Protein AF-A0A9X1SE13-F1 (afdb_monomer_lite)

Sequence (86 aa):
MATPRRDIKAITAVLENLTAGQKVTAGFRTPRYGDFTITAEAVKGLERGQLTAGSWLLGTSGKPSKHLQSLAVVTDAADASTEEES

Secondary structure (DSSP, 8-state):
-------HHHHHHHHHHPPTT-EEEEEEEETTTEEEEEEEEEEE-SSTTEEEETTEEEEETTEEPTTEEEEEE--S-S-S------

Organism: NCBI:txid2886935

Radius of gyration: 14.29 Å; chains: 1; bounding box: 41×33×34 Å

pLDDT: mean 72.12, std 11.94, range [39.34, 85.44]

Foldseek 3Di:
DDDLAQPLVQLLVCLVVADFQFWKKWWFADPVPGIDIDIATWHADPDDQWTAGVPGTQDRPSGGDPGTRDMDTDDPPPPPPPPDDD

Structure (mmCIF, N/CA/C/O backbone):
data_AF-A0A9X1SE13-F1
#
_entry.id   AF-A0A9X1SE13-F1
#
loop_
_atom_site.group_PDB
_atom_site.id
_atom_site.type_symbol
_atom_site.label_atom_id
_atom_site.label_alt_id
_atom_site.label_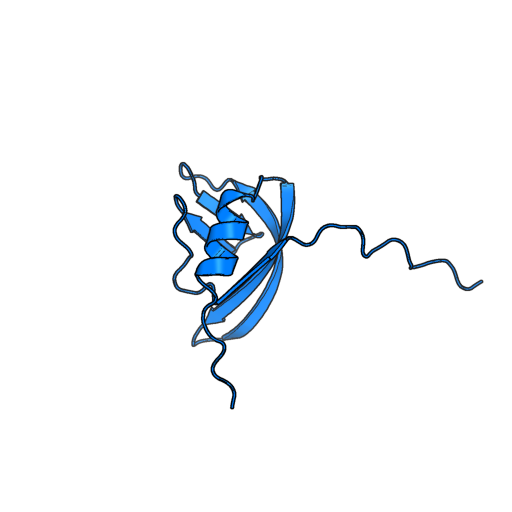comp_id
_atom_site.label_asym_id
_atom_site.label_entity_id
_atom_site.label_seq_id
_atom_site.pdbx_PDB_ins_code
_atom_site.Cartn_x
_atom_site.Cartn_y
_atom_site.Cartn_z
_atom_site.occupancy
_atom_site.B_iso_or_equiv
_atom_site.auth_seq_id
_atom_site.auth_comp_id
_atom_site.auth_asym_id
_atom_site.auth_atom_id
_atom_site.pdbx_PDB_model_num
ATOM 1 N N . MET A 1 1 ? -3.129 -10.632 -24.296 1.00 39.34 1 MET A N 1
ATOM 2 C CA . MET A 1 1 ? -2.566 -10.728 -22.931 1.00 39.34 1 MET A CA 1
ATOM 3 C C . MET A 1 1 ? -2.461 -9.310 -22.399 1.00 39.34 1 MET A C 1
ATOM 5 O O . MET A 1 1 ? -1.630 -8.555 -22.887 1.00 39.34 1 MET A O 1
ATOM 9 N N . ALA A 1 2 ? -3.413 -8.888 -21.565 1.00 39.97 2 ALA A N 1
ATOM 10 C CA . ALA A 1 2 ? -3.543 -7.489 -21.166 1.00 39.97 2 ALA A CA 1
ATOM 11 C C . ALA A 1 2 ? -2.402 -7.113 -20.216 1.00 39.97 2 ALA A C 1
ATOM 13 O O . ALA A 1 2 ? -2.276 -7.681 -19.138 1.00 39.97 2 ALA A O 1
ATOM 14 N N . THR A 1 3 ? -1.552 -6.183 -20.642 1.00 47.28 3 THR A N 1
ATOM 15 C CA . THR A 1 3 ? -0.532 -5.550 -19.808 1.00 47.28 3 THR A CA 1
ATOM 16 C C . THR A 1 3 ? -1.222 -4.930 -18.591 1.00 47.28 3 THR A C 1
ATOM 18 O O . THR A 1 3 ? -1.982 -3.978 -18.789 1.00 47.28 3 THR A O 1
ATOM 21 N N . PRO A 1 4 ? -1.002 -5.418 -17.353 1.00 54.97 4 PRO A N 1
ATOM 22 C CA . PRO A 1 4 ? -1.523 -4.730 -16.185 1.00 54.97 4 PRO A CA 1
ATOM 23 C C . PRO A 1 4 ? -0.780 -3.400 -16.117 1.00 54.97 4 PRO A C 1
ATOM 25 O O . PRO A 1 4 ? 0.446 -3.347 -15.970 1.00 54.97 4 PRO A O 1
ATOM 28 N N . ARG A 1 5 ? -1.514 -2.323 -16.392 1.00 56.50 5 ARG A N 1
ATOM 29 C CA . ARG A 1 5 ? -0.983 -0.972 -16.312 1.00 56.50 5 ARG A CA 1
ATOM 30 C C . ARG A 1 5 ? -0.698 -0.730 -14.839 1.00 56.50 5 ARG A C 1
ATOM 32 O O . ARG A 1 5 ? -1.567 -0.908 -14.004 1.00 56.50 5 ARG A O 1
ATOM 39 N N . ARG A 1 6 ? 0.539 -0.366 -14.521 1.00 67.38 6 ARG A N 1
ATOM 40 C CA . ARG A 1 6 ? 0.901 0.096 -13.184 1.00 67.38 6 ARG A CA 1
ATOM 41 C C . ARG A 1 6 ? 0.060 1.337 -12.886 1.00 67.38 6 ARG A C 1
ATOM 43 O O . ARG A 1 6 ? 0.329 2.400 -13.449 1.00 67.38 6 ARG A O 1
ATOM 50 N N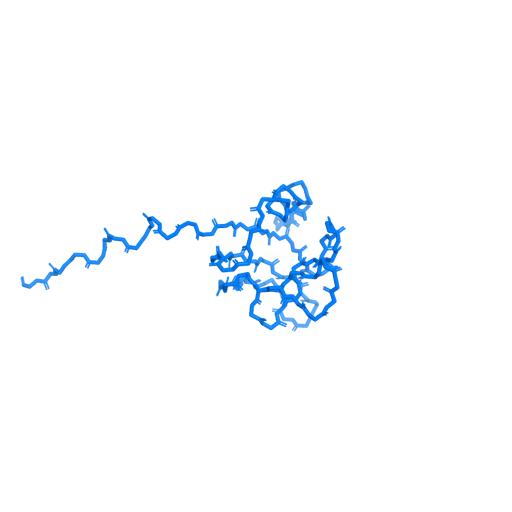 . ASP A 1 7 ? -0.940 1.211 -12.025 1.00 67.81 7 ASP A N 1
ATOM 51 C CA . ASP A 1 7 ? -1.887 2.287 -11.726 1.00 67.81 7 ASP A CA 1
ATOM 52 C C . ASP A 1 7 ? -1.291 3.261 -10.706 1.00 67.81 7 ASP A C 1
ATOM 54 O O . ASP A 1 7 ? -1.750 3.385 -9.575 1.00 67.81 7 ASP A O 1
ATOM 58 N N . ILE A 1 8 ? -0.233 3.974 -11.114 1.00 71.44 8 ILE A N 1
ATOM 59 C CA . ILE A 1 8 ? 0.516 4.894 -10.242 1.00 71.44 8 ILE A CA 1
ATOM 60 C C . ILE A 1 8 ? -0.418 5.929 -9.608 1.00 71.44 8 ILE A C 1
ATOM 62 O O . ILE A 1 8 ? -0.288 6.199 -8.424 1.00 71.44 8 ILE A O 1
ATOM 66 N N . LYS A 1 9 ? -1.393 6.461 -10.357 1.00 69.06 9 LYS A N 1
ATOM 67 C CA . LYS A 1 9 ? -2.367 7.426 -9.822 1.00 69.06 9 LYS A CA 1
ATOM 68 C C . LYS A 1 9 ? -3.211 6.846 -8.689 1.00 69.06 9 LYS A C 1
ATOM 70 O O . LYS A 1 9 ? -3.334 7.491 -7.655 1.00 69.06 9 LYS A O 1
ATOM 75 N N . ALA A 1 10 ? -3.776 5.653 -8.883 1.00 71.19 10 ALA A N 1
ATOM 76 C CA . ALA A 1 10 ? -4.588 5.003 -7.859 1.00 71.19 10 ALA A CA 1
ATOM 77 C C . ALA A 1 10 ? -3.732 4.665 -6.636 1.00 71.19 10 ALA A C 1
ATOM 79 O O . ALA A 1 10 ? -4.126 4.934 -5.507 1.00 71.19 10 ALA A O 1
ATOM 80 N N . ILE A 1 11 ? -2.515 4.170 -6.870 1.00 76.50 11 ILE A N 1
ATOM 81 C CA . ILE A 1 11 ? -1.578 3.847 -5.802 1.00 76.50 11 ILE A CA 1
ATOM 82 C C . ILE A 1 11 ? -1.211 5.086 -4.981 1.00 76.50 11 ILE A C 1
ATOM 84 O O . ILE A 1 11 ? -1.259 5.014 -3.758 1.00 76.50 11 ILE A O 1
ATOM 88 N N . THR A 1 12 ? -0.838 6.199 -5.620 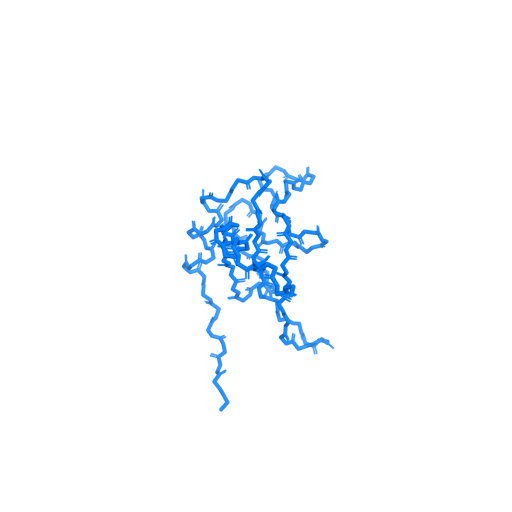1.00 75.75 12 THR A N 1
ATOM 89 C CA . THR A 1 12 ? -0.462 7.431 -4.914 1.00 75.75 12 THR A CA 1
ATOM 90 C C . THR A 1 12 ? -1.645 7.986 -4.128 1.00 75.75 12 THR A C 1
ATOM 92 O O . THR A 1 12 ? -1.489 8.260 -2.945 1.00 75.75 12 THR A O 1
ATOM 95 N N . ALA A 1 13 ? -2.837 8.042 -4.731 1.00 77.31 13 ALA A N 1
ATOM 96 C CA . ALA A 1 13 ? -4.043 8.517 -4.054 1.00 77.31 13 ALA A CA 1
ATOM 97 C C . ALA A 1 13 ? -4.397 7.666 -2.823 1.00 77.31 13 ALA A C 1
ATOM 99 O O . ALA A 1 13 ? -4.777 8.205 -1.781 1.00 77.31 13 ALA A O 1
ATOM 100 N N . VAL A 1 14 ? -4.239 6.341 -2.927 1.00 76.50 14 VAL A N 1
ATOM 101 C CA . VAL A 1 14 ? -4.416 5.444 -1.785 1.00 76.50 14 VAL A CA 1
ATOM 102 C C . VAL A 1 14 ? -3.329 5.697 -0.749 1.00 76.50 14 VAL A C 1
ATOM 104 O O . VAL A 1 14 ? -3.680 5.912 0.396 1.00 76.50 14 VAL A O 1
ATOM 107 N N . LEU A 1 15 ? -2.048 5.756 -1.123 1.00 76.38 15 LEU A N 1
ATOM 108 C CA . LEU A 1 15 ? -0.929 6.038 -0.208 1.00 76.38 15 LEU A CA 1
ATOM 109 C C . LEU A 1 15 ? -1.091 7.352 0.569 1.00 76.38 15 LEU A C 1
ATOM 111 O O . LEU A 1 15 ? -0.711 7.405 1.734 1.00 76.38 15 LEU A O 1
ATOM 115 N N . GLU A 1 16 ? -1.647 8.390 -0.058 1.00 76.50 16 GLU A N 1
ATOM 116 C CA . GLU A 1 16 ? -1.913 9.686 0.580 1.00 76.50 16 GLU A CA 1
ATOM 117 C C . GLU A 1 16 ? -3.051 9.619 1.607 1.00 76.50 16 GLU A C 1
ATOM 119 O O . GLU A 1 16 ? -2.990 10.289 2.634 1.00 76.50 16 GLU A O 1
ATOM 124 N N . ASN A 1 17 ? -4.066 8.787 1.358 1.00 73.94 17 ASN A N 1
ATOM 125 C CA . ASN A 1 17 ? -5.189 8.574 2.278 1.00 73.94 17 ASN A CA 1
ATOM 126 C C . ASN A 1 17 ? -4.965 7.386 3.229 1.00 73.94 17 ASN A C 1
ATOM 128 O O . ASN A 1 17 ? -5.782 7.132 4.118 1.00 73.94 17 ASN A O 1
ATOM 132 N N . LEU A 1 18 ? -3.876 6.634 3.051 1.00 74.75 18 LEU A N 1
ATOM 133 C CA . LEU A 1 18 ? -3.647 5.399 3.777 1.00 74.75 18 LEU A CA 1
ATOM 134 C C . LEU A 1 18 ? -3.127 5.688 5.177 1.00 74.75 18 LEU A C 1
ATOM 136 O O . LEU A 1 18 ? -2.023 6.196 5.376 1.00 74.75 18 LEU A O 1
ATOM 140 N N . THR A 1 19 ? -3.913 5.273 6.161 1.00 73.31 19 THR A N 1
ATOM 141 C CA . THR A 1 19 ? -3.521 5.319 7.566 1.00 73.31 19 THR A CA 1
ATOM 142 C C . THR A 1 19 ? -3.066 3.932 8.012 1.00 73.31 19 THR A C 1
ATOM 144 O O . THR A 1 19 ? -3.600 2.919 7.559 1.00 73.31 19 THR A O 1
ATOM 147 N N . ALA A 1 20 ? -2.070 3.874 8.898 1.00 77.12 20 ALA A N 1
ATOM 148 C CA . ALA A 1 20 ? -1.681 2.609 9.515 1.00 77.12 20 ALA A CA 1
ATOM 149 C C . ALA A 1 20 ? -2.862 2.016 10.303 1.00 77.12 20 ALA A C 1
ATOM 151 O O . ALA A 1 20 ? -3.549 2.758 11.003 1.00 77.12 20 ALA A O 1
ATOM 152 N N . GLY A 1 21 ? -3.089 0.710 10.175 1.00 80.19 21 GLY A N 1
ATOM 153 C CA . GLY A 1 21 ? -4.242 -0.007 10.727 1.00 80.19 21 GLY A CA 1
ATOM 154 C C . GLY A 1 21 ? -5.377 -0.257 9.726 1.00 80.19 21 GLY A C 1
ATOM 155 O O . GLY A 1 21 ? -6.372 -0.875 10.076 1.00 80.19 21 GLY A O 1
ATOM 156 N N . GLN A 1 22 ? -5.271 0.221 8.481 1.00 81.81 22 GLN A N 1
ATOM 157 C CA . GLN A 1 22 ? -6.274 -0.041 7.439 1.00 81.81 22 GLN A CA 1
ATOM 158 C C . GLN A 1 22 ? -5.932 -1.308 6.656 1.00 81.81 22 GLN A C 1
ATOM 160 O O . GLN A 1 22 ? -4.789 -1.479 6.229 1.00 81.81 22 GLN A O 1
ATOM 165 N N . LYS A 1 23 ? -6.914 -2.177 6.396 1.00 84.62 23 LYS A N 1
ATOM 166 C CA . LYS A 1 23 ? -6.720 -3.305 5.475 1.00 84.62 23 LYS A CA 1
ATOM 167 C C . LYS A 1 23 ? -6.545 -2.794 4.050 1.00 84.62 23 LYS A C 1
ATOM 169 O O . LYS A 1 23 ? -7.322 -1.983 3.550 1.00 84.62 23 LYS A O 1
ATOM 174 N N . VAL A 1 24 ? -5.524 -3.299 3.374 1.00 84.69 24 VAL A N 1
ATOM 175 C CA . VAL A 1 24 ? -5.246 -2.997 1.974 1.00 84.69 24 VAL A CA 1
ATOM 176 C C . VAL A 1 24 ? -5.003 -4.261 1.182 1.00 84.69 24 VAL A C 1
ATOM 178 O O . VAL A 1 24 ? -4.431 -5.235 1.667 1.00 84.69 24 VAL A O 1
ATOM 181 N N . THR A 1 25 ? -5.385 -4.203 -0.082 1.00 84.88 25 THR A N 1
ATOM 182 C CA . THR A 1 25 ? -5.062 -5.194 -1.090 1.00 84.88 25 THR A CA 1
ATOM 183 C C . THR A 1 25 ? -4.015 -4.606 -2.025 1.00 84.88 25 THR A C 1
ATOM 185 O O . THR A 1 25 ? -4.248 -3.608 -2.709 1.00 84.88 25 THR A O 1
ATOM 188 N N . ALA A 1 26 ? -2.833 -5.213 -2.035 1.00 84.00 26 ALA A N 1
ATOM 189 C CA . ALA A 1 26 ? -1.684 -4.785 -2.812 1.00 84.00 26 ALA A CA 1
ATOM 190 C C . ALA A 1 26 ? -1.327 -5.844 -3.858 1.00 84.00 26 ALA A C 1
ATOM 192 O O . ALA A 1 26 ? -1.007 -6.987 -3.532 1.00 84.00 26 ALA A O 1
ATOM 193 N N . GLY A 1 27 ? -1.380 -5.450 -5.128 1.00 84.19 27 GLY A N 1
ATOM 194 C CA . GLY A 1 27 ? -0.949 -6.261 -6.259 1.00 84.19 27 GLY A CA 1
ATOM 195 C C . GLY A 1 27 ? 0.545 -6.081 -6.491 1.00 84.19 27 GLY A C 1
ATOM 196 O O . GLY A 1 27 ? 1.002 -4.979 -6.809 1.00 84.19 27 GLY A O 1
ATOM 197 N N . PHE A 1 28 ? 1.308 -7.158 -6.361 1.00 82.00 28 PHE A N 1
ATOM 198 C CA . PHE A 1 28 ? 2.734 -7.207 -6.637 1.00 82.00 28 PHE A CA 1
ATOM 199 C C . PHE A 1 28 ? 3.013 -7.989 -7.911 1.00 82.00 28 PHE A C 1
ATOM 201 O O . PHE A 1 28 ? 2.343 -8.962 -8.239 1.00 82.00 28 PHE A O 1
ATOM 208 N N . ARG A 1 29 ? 4.058 -7.579 -8.630 1.00 76.25 29 ARG A N 1
ATOM 209 C CA . ARG A 1 29 ? 4.591 -8.357 -9.747 1.00 76.25 29 ARG A CA 1
ATOM 210 C C . ARG A 1 29 ? 6.087 -8.500 -9.610 1.00 76.25 29 ARG A C 1
ATOM 212 O O . ARG A 1 29 ? 6.831 -7.515 -9.571 1.00 76.25 29 ARG A O 1
ATOM 219 N N . THR A 1 30 ? 6.533 -9.745 -9.577 1.00 74.75 30 THR A N 1
ATOM 220 C CA . THR A 1 30 ? 7.955 -10.070 -9.564 1.00 74.75 30 THR A CA 1
ATOM 221 C C . THR A 1 30 ? 8.276 -11.024 -10.706 1.00 74.75 30 THR A C 1
ATOM 223 O O . THR A 1 30 ? 7.474 -11.899 -11.020 1.00 74.75 30 THR A O 1
ATOM 226 N N . PRO A 1 31 ? 9.458 -10.904 -11.329 1.00 69.19 31 PRO A N 1
ATOM 227 C CA . PRO A 1 31 ? 9.864 -11.824 -12.390 1.00 69.19 31 PRO A CA 1
ATOM 228 C C . PRO A 1 31 ? 10.010 -13.273 -11.895 1.00 69.19 31 PRO A C 1
ATOM 230 O O . PRO A 1 31 ? 10.017 -14.188 -12.706 1.00 69.19 31 PRO A O 1
ATOM 233 N N . ARG A 1 32 ? 10.123 -13.482 -10.575 1.00 74.75 32 ARG A N 1
ATOM 234 C CA . ARG A 1 32 ? 10.304 -14.797 -9.950 1.00 74.75 32 ARG A CA 1
ATOM 235 C C . ARG A 1 32 ? 8.988 -15.497 -9.587 1.00 74.75 32 ARG A C 1
ATOM 237 O O . ARG A 1 32 ? 8.957 -16.718 -9.636 1.00 74.75 32 ARG A O 1
ATOM 244 N N . TYR A 1 33 ? 7.939 -14.748 -9.237 1.00 70.75 33 TYR A N 1
ATOM 245 C CA . TYR A 1 33 ? 6.656 -15.308 -8.781 1.00 70.75 33 TYR A CA 1
ATOM 246 C C . TYR A 1 33 ? 5.459 -14.958 -9.677 1.00 70.75 33 TYR A C 1
ATOM 248 O O . TYR A 1 33 ? 4.371 -15.468 -9.449 1.00 70.75 33 TYR A O 1
ATOM 256 N N . GLY A 1 34 ? 5.637 -14.109 -10.692 1.00 77.19 34 GLY A N 1
ATOM 257 C CA . GLY A 1 34 ? 4.529 -13.604 -11.501 1.00 77.19 34 GLY A CA 1
ATOM 258 C C . GLY A 1 34 ? 3.793 -12.454 -10.814 1.00 77.19 34 GLY A C 1
ATOM 259 O O . GLY A 1 34 ? 4.370 -11.730 -9.992 1.00 77.19 34 GLY A O 1
ATOM 260 N N . ASP A 1 35 ? 2.547 -12.232 -11.216 1.00 82.00 35 ASP A N 1
ATOM 261 C CA . ASP A 1 35 ? 1.606 -11.344 -10.542 1.00 82.00 35 ASP A CA 1
ATOM 262 C C . ASP A 1 35 ? 0.903 -12.074 -9.393 1.00 82.00 35 ASP A C 1
ATOM 264 O O . ASP A 1 35 ? 0.425 -13.193 -9.541 1.00 82.00 35 ASP A O 1
ATOM 268 N N . PHE A 1 36 ? 0.878 -11.443 -8.224 1.00 81.88 36 PHE A N 1
ATOM 269 C CA . PHE A 1 36 ? 0.147 -11.937 -7.068 1.00 81.88 36 PHE A CA 1
ATOM 270 C C . PHE A 1 36 ? -0.387 -10.766 -6.258 1.00 81.88 36 PHE A C 1
ATOM 272 O O . PHE A 1 36 ? 0.204 -9.686 -6.215 1.00 81.88 36 PHE A O 1
ATOM 279 N N . THR A 1 37 ? -1.499 -10.997 -5.580 1.00 81.88 37 THR A N 1
ATOM 280 C CA . THR A 1 37 ? -2.155 -9.987 -4.762 1.00 81.88 37 THR A CA 1
ATOM 281 C C . THR A 1 37 ? -2.119 -10.432 -3.313 1.00 81.88 37 THR A C 1
ATOM 283 O O . THR A 1 37 ? -2.430 -11.581 -3.010 1.00 81.88 37 THR A O 1
ATOM 286 N N . ILE A 1 38 ? -1.728 -9.530 -2.418 1.00 82.69 38 ILE A N 1
ATOM 287 C CA . ILE A 1 38 ? -1.774 -9.764 -0.977 1.00 82.69 38 ILE A CA 1
ATOM 288 C C . ILE A 1 38 ? -2.823 -8.853 -0.361 1.00 82.69 38 ILE A C 1
ATOM 290 O O . ILE A 1 38 ? -2.915 -7.682 -0.724 1.00 82.69 38 ILE A O 1
ATOM 294 N N . THR A 1 39 ? -3.577 -9.377 0.595 1.00 85.06 39 THR A N 1
ATOM 295 C CA . THR A 1 39 ? -4.446 -8.572 1.450 1.00 85.06 39 THR A CA 1
ATOM 296 C C . THR A 1 39 ? -3.850 -8.586 2.844 1.00 85.06 39 THR A C 1
ATOM 298 O O . THR A 1 39 ? -3.671 -9.650 3.433 1.00 85.06 39 THR A O 1
ATOM 301 N N . ALA A 1 40 ? -3.474 -7.416 3.343 1.00 84.00 40 ALA A N 1
ATOM 302 C CA . ALA A 1 40 ? -2.867 -7.269 4.656 1.00 84.00 40 ALA A CA 1
ATOM 303 C C . ALA A 1 40 ? -3.149 -5.880 5.221 1.00 84.00 40 ALA A C 1
ATOM 305 O O . ALA A 1 40 ? -3.522 -4.955 4.502 1.00 84.00 40 ALA A O 1
ATOM 306 N N . GLU A 1 41 ? -2.956 -5.727 6.522 1.00 85.44 41 GLU A N 1
ATOM 307 C CA . GLU A 1 41 ? -3.068 -4.426 7.160 1.00 85.44 41 GLU A CA 1
ATOM 308 C C . GLU A 1 41 ? -1.873 -3.536 6.795 1.00 85.44 41 GLU A C 1
ATOM 310 O O . GLU A 1 41 ? -0.725 -3.990 6.721 1.00 85.44 41 GLU A O 1
ATOM 315 N N . ALA A 1 42 ? -2.155 -2.263 6.538 1.00 84.94 42 ALA A N 1
ATOM 316 C CA . ALA A 1 42 ? -1.161 -1.236 6.320 1.00 84.94 42 ALA A CA 1
ATOM 317 C C . ALA A 1 42 ? -0.485 -0.905 7.651 1.00 84.94 42 ALA A C 1
ATOM 319 O O . ALA A 1 42 ? -1.112 -0.403 8.578 1.00 84.94 42 ALA A O 1
ATOM 320 N N . VAL A 1 43 ? 0.813 -1.146 7.740 1.00 82.38 43 VAL A N 1
ATOM 321 C CA . VAL A 1 43 ? 1.636 -0.881 8.917 1.00 82.38 43 VAL A CA 1
ATOM 322 C C . VAL A 1 43 ? 2.660 0.193 8.561 1.00 82.38 43 VAL A C 1
ATOM 324 O O . VAL A 1 43 ? 3.190 0.231 7.447 1.00 82.38 43 VAL A O 1
ATOM 327 N N . LYS A 1 44 ? 2.937 1.101 9.501 1.00 81.44 44 LYS A N 1
ATOM 328 C CA . LYS A 1 44 ? 4.062 2.035 9.372 1.00 81.44 44 LYS A CA 1
ATOM 329 C C . LYS A 1 44 ? 5.363 1.255 9.537 1.00 81.44 44 LYS A C 1
ATOM 331 O O . LYS A 1 44 ? 5.562 0.599 10.555 1.00 81.44 44 LYS A O 1
ATOM 336 N N . GLY A 1 45 ? 6.226 1.332 8.531 1.00 74.88 45 GLY A N 1
ATOM 337 C CA . GLY A 1 45 ? 7.550 0.726 8.571 1.00 74.88 45 GLY A CA 1
ATOM 338 C C . GLY A 1 45 ? 8.496 1.445 9.537 1.00 74.88 45 GLY A C 1
ATOM 339 O O . GLY A 1 45 ? 8.150 2.454 10.152 1.00 74.88 45 GLY A O 1
ATOM 340 N N . LEU A 1 46 ? 9.717 0.919 9.647 1.00 70.25 46 LEU A N 1
ATOM 341 C CA . LEU A 1 46 ? 10.768 1.456 10.521 1.00 70.25 46 LEU A CA 1
ATOM 342 C C . LEU A 1 46 ? 11.293 2.821 10.046 1.00 70.25 46 LEU A C 1
ATOM 344 O O . LEU A 1 46 ? 11.742 3.628 10.859 1.00 70.25 46 LEU A O 1
ATOM 348 N N . GLU A 1 47 ? 11.234 3.095 8.740 1.00 74.62 47 GLU A N 1
ATOM 349 C CA . GLU A 1 47 ? 11.675 4.370 8.172 1.00 74.62 47 GLU A CA 1
ATOM 350 C C . GLU A 1 47 ? 10.558 5.426 8.136 1.00 74.62 47 GLU A C 1
ATOM 352 O O . GLU A 1 47 ? 9.374 5.132 7.944 1.00 74.62 47 GLU A O 1
ATOM 357 N N . ARG A 1 48 ? 10.939 6.704 8.277 1.00 72.38 48 ARG A N 1
ATOM 358 C CA . ARG A 1 48 ? 10.001 7.837 8.277 1.00 72.38 48 ARG A CA 1
ATOM 359 C C . ARG A 1 48 ? 9.240 7.906 6.945 1.00 72.38 48 ARG A C 1
ATOM 361 O O . ARG A 1 48 ? 9.822 8.198 5.906 1.00 72.38 48 ARG A O 1
ATOM 368 N N . GLY A 1 49 ? 7.928 7.673 6.993 1.00 70.88 49 GLY A N 1
ATOM 369 C CA . GLY A 1 49 ? 7.059 7.691 5.809 1.00 70.88 49 GLY A CA 1
ATOM 370 C C . GLY A 1 49 ? 7.028 6.375 5.026 1.00 70.88 49 GLY A C 1
ATOM 371 O O . GLY A 1 49 ? 6.527 6.356 3.903 1.00 70.88 49 GLY A O 1
ATOM 372 N N . GLN A 1 50 ? 7.558 5.289 5.590 1.00 81.00 50 GLN A N 1
ATOM 373 C CA . GLN A 1 50 ? 7.457 3.952 5.021 1.00 81.00 50 GLN A CA 1
ATOM 374 C C . GLN A 1 50 ? 6.106 3.322 5.368 1.00 81.00 50 GLN A C 1
ATOM 376 O O . GLN A 1 50 ? 5.697 3.312 6.529 1.00 81.00 50 GLN A O 1
ATOM 381 N N . LEU A 1 51 ? 5.427 2.772 4.364 1.00 81.25 51 LEU A N 1
ATOM 382 C CA . LEU A 1 51 ? 4.199 2.001 4.533 1.00 81.25 51 LEU A CA 1
ATOM 383 C C . LEU A 1 51 ? 4.399 0.598 3.964 1.00 81.25 51 LEU A C 1
ATOM 385 O O . LEU A 1 51 ? 4.867 0.417 2.834 1.00 81.25 51 LEU A O 1
ATOM 389 N N . THR A 1 52 ? 4.042 -0.399 4.763 1.00 83.19 52 THR A N 1
ATOM 390 C CA . THR A 1 52 ? 4.179 -1.821 4.449 1.00 83.19 52 THR A CA 1
ATOM 391 C C . THR A 1 52 ? 2.835 -2.517 4.612 1.00 83.19 52 THR A C 1
ATOM 393 O O . THR A 1 52 ? 2.103 -2.221 5.546 1.00 83.19 52 THR A O 1
ATOM 396 N N . ALA A 1 53 ? 2.509 -3.454 3.728 1.00 82.81 53 ALA A N 1
ATOM 397 C CA . ALA A 1 53 ? 1.378 -4.364 3.881 1.00 82.81 53 ALA A CA 1
ATOM 398 C C . ALA A 1 53 ? 1.933 -5.735 4.267 1.00 82.81 53 ALA A C 1
ATOM 400 O O . ALA A 1 53 ? 2.556 -6.415 3.444 1.00 82.81 53 ALA A O 1
ATOM 401 N N . GLY A 1 54 ? 1.770 -6.118 5.533 1.00 79.62 54 GLY A N 1
ATOM 402 C CA . GLY A 1 54 ? 2.429 -7.306 6.079 1.00 79.62 54 GLY A CA 1
ATOM 403 C C . GLY A 1 54 ? 3.954 -7.228 5.919 1.00 79.62 54 GLY A C 1
ATOM 404 O O . GLY A 1 54 ? 4.593 -6.337 6.470 1.00 79.62 54 GLY A O 1
ATOM 405 N N . SER A 1 55 ? 4.539 -8.143 5.139 1.00 74.69 55 SER A N 1
ATOM 406 C CA . SER A 1 55 ? 5.991 -8.201 4.880 1.00 74.69 55 SER A CA 1
ATOM 407 C C . SER A 1 55 ? 6.431 -7.456 3.605 1.00 74.69 55 SER A C 1
ATOM 409 O O . SER A 1 55 ? 7.615 -7.432 3.273 1.00 74.69 55 SER A O 1
ATOM 411 N N . TRP A 1 56 ? 5.499 -6.839 2.870 1.00 80.88 56 TRP A N 1
ATOM 412 C CA . TRP A 1 56 ? 5.790 -6.205 1.583 1.00 80.88 56 TRP A CA 1
ATOM 413 C C . TRP A 1 56 ? 5.736 -4.680 1.651 1.00 80.88 56 TRP A C 1
ATOM 415 O O . TRP A 1 56 ? 4.804 -4.085 2.190 1.00 80.88 56 TRP A O 1
ATOM 425 N N . LEU A 1 57 ? 6.726 -4.029 1.040 1.00 80.81 57 LEU A N 1
ATOM 426 C CA . LEU A 1 57 ? 6.807 -2.573 0.960 1.00 80.81 57 LEU A CA 1
ATOM 427 C C . LEU A 1 57 ? 5.792 -2.024 -0.054 1.00 80.81 57 LEU A C 1
ATOM 429 O O . LEU A 1 57 ? 5.906 -2.295 -1.252 1.00 80.81 57 LEU A O 1
ATOM 433 N N . LEU A 1 58 ? 4.854 -1.190 0.399 1.00 78.88 58 LEU A N 1
ATOM 434 C CA . LEU A 1 58 ? 3.897 -0.483 -0.464 1.00 78.88 58 LEU A CA 1
ATOM 435 C C . LEU A 1 58 ? 4.534 0.765 -1.075 1.00 78.88 58 LEU A C 1
ATOM 437 O O . LEU A 1 58 ? 4.442 1.017 -2.277 1.00 78.88 58 LEU A O 1
ATOM 441 N N . GLY A 1 59 ? 5.221 1.533 -0.237 1.00 77.12 59 GLY A N 1
ATOM 442 C CA . GLY A 1 59 ? 5.870 2.757 -0.660 1.00 77.12 59 GLY A CA 1
ATOM 443 C C . GLY A 1 59 ? 6.597 3.464 0.470 1.00 77.12 59 GLY A C 1
ATOM 444 O O . GLY A 1 59 ? 6.464 3.126 1.646 1.00 77.12 59 GLY A O 1
ATOM 445 N N . THR A 1 60 ? 7.389 4.456 0.087 1.00 77.25 60 THR A N 1
ATOM 446 C CA . THR A 1 60 ? 8.140 5.315 1.004 1.00 77.25 60 THR A CA 1
ATOM 447 C C . THR A 1 60 ? 7.953 6.765 0.592 1.00 77.25 60 THR A C 1
ATOM 449 O O . THR A 1 60 ? 8.148 7.116 -0.572 1.00 77.25 60 THR A O 1
ATOM 452 N N . SER A 1 61 ? 7.535 7.608 1.537 1.00 67.38 61 SER A N 1
ATOM 453 C CA . SER A 1 61 ? 7.407 9.057 1.354 1.00 67.38 61 SER A CA 1
ATOM 454 C C . SER A 1 61 ? 6.583 9.434 0.105 1.00 67.38 61 SER A C 1
ATOM 456 O O . SER A 1 61 ? 7.015 10.212 -0.744 1.00 67.38 61 SER A O 1
ATOM 458 N N . GLY A 1 62 ? 5.423 8.783 -0.066 1.00 65.12 62 GLY A N 1
ATOM 459 C CA . GLY A 1 62 ? 4.509 9.002 -1.199 1.00 65.12 62 GLY A CA 1
ATOM 460 C C . GLY A 1 62 ? 4.940 8.372 -2.532 1.00 65.12 62 GLY A C 1
ATOM 461 O O . GLY A 1 62 ? 4.249 8.530 -3.537 1.00 65.12 62 GLY A O 1
ATOM 462 N N . LYS A 1 63 ? 6.062 7.638 -2.574 1.00 72.94 63 LYS A N 1
ATOM 463 C CA . LYS A 1 63 ? 6.531 6.943 -3.783 1.00 72.94 63 LYS A CA 1
ATOM 464 C C . LYS A 1 63 ? 6.179 5.455 -3.746 1.00 72.94 63 LYS A C 1
ATOM 466 O O . LYS A 1 63 ? 6.587 4.768 -2.807 1.00 72.94 63 LYS A O 1
ATOM 471 N N . PRO A 1 64 ? 5.498 4.930 -4.779 1.00 75.12 64 PRO A N 1
ATOM 472 C CA . PRO A 1 64 ? 5.160 3.517 -4.851 1.00 75.12 64 PRO A CA 1
ATOM 473 C C . PRO A 1 64 ? 6.381 2.643 -5.132 1.00 75.12 64 PRO A C 1
ATOM 475 O O . PRO A 1 64 ? 7.230 2.979 -5.965 1.00 75.12 64 PRO A O 1
ATOM 478 N N . SER A 1 65 ? 6.429 1.483 -4.482 1.00 73.31 65 SER A N 1
ATOM 479 C CA . SER A 1 65 ? 7.500 0.500 -4.649 1.00 73.31 65 SER A CA 1
ATOM 480 C C . SER A 1 65 ? 7.647 0.015 -6.093 1.00 73.31 65 SER A C 1
ATOM 482 O O . SER A 1 65 ? 6.685 -0.059 -6.859 1.00 73.31 65 SER A O 1
ATOM 484 N N . LYS A 1 66 ? 8.868 -0.398 -6.463 1.00 70.56 66 LYS A N 1
ATOM 485 C CA . LYS A 1 66 ? 9.216 -0.879 -7.816 1.00 70.56 66 LYS A CA 1
ATOM 486 C C . LYS A 1 66 ? 8.406 -2.107 -8.263 1.00 70.56 66 LYS A C 1
ATOM 488 O O . LYS A 1 66 ? 8.206 -2.299 -9.458 1.00 70.56 66 LYS A O 1
ATOM 493 N N . HIS A 1 67 ? 7.945 -2.915 -7.310 1.00 72.06 67 HIS A N 1
ATOM 494 C CA . HIS A 1 67 ? 7.189 -4.147 -7.555 1.00 72.06 67 HIS A CA 1
ATOM 495 C C . HIS A 1 67 ? 5.676 -3.991 -7.386 1.00 72.06 67 HIS A C 1
ATOM 497 O O . HIS A 1 67 ? 4.945 -4.934 -7.680 1.00 72.06 67 HIS A O 1
ATOM 503 N N . LEU A 1 68 ? 5.214 -2.824 -6.932 1.00 75.69 68 LEU A N 1
ATOM 504 C CA . LEU A 1 68 ? 3.804 -2.558 -6.689 1.00 75.69 68 LEU A CA 1
ATOM 505 C C . LEU A 1 68 ? 3.118 -2.169 -8.006 1.00 75.69 68 LEU A C 1
ATOM 507 O O . LEU A 1 68 ? 3.502 -1.191 -8.657 1.00 75.69 68 LEU A O 1
ATOM 511 N N . GLN A 1 69 ? 2.125 -2.960 -8.400 1.00 78.75 69 GLN A N 1
ATOM 512 C CA . GLN A 1 69 ? 1.324 -2.762 -9.610 1.00 78.75 69 GLN A CA 1
ATOM 513 C C . GLN A 1 69 ? 0.001 -2.063 -9.316 1.00 78.75 69 GLN A C 1
ATOM 515 O O . GLN A 1 69 ? -0.411 -1.203 -10.094 1.00 78.75 69 GLN A O 1
ATOM 520 N N . SER A 1 70 ? -0.625 -2.402 -8.186 1.00 78.38 70 SER A N 1
ATOM 521 C CA . SER A 1 70 ? -1.927 -1.874 -7.779 1.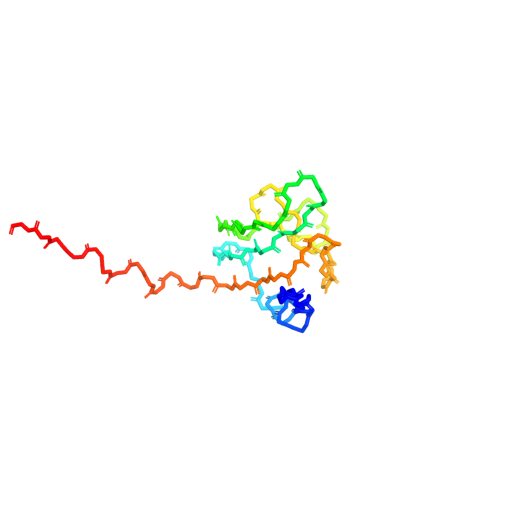00 78.38 70 SER A CA 1
ATOM 522 C C . SER A 1 70 ? -2.024 -1.828 -6.257 1.00 78.38 70 SER A C 1
ATOM 524 O O . SER A 1 70 ? -1.423 -2.652 -5.566 1.00 78.38 70 SER A O 1
ATOM 526 N N . LEU A 1 71 ? -2.783 -0.870 -5.736 1.00 80.75 71 LEU A N 1
ATOM 527 C CA . LEU A 1 71 ? -3.075 -0.740 -4.313 1.00 80.75 71 LEU A CA 1
ATOM 528 C C . LEU A 1 71 ? -4.523 -0.282 -4.157 1.00 80.75 71 LEU A C 1
ATOM 530 O O . LEU A 1 71 ? -4.919 0.698 -4.783 1.00 80.75 71 LEU A O 1
ATOM 534 N N . ALA A 1 72 ? -5.286 -0.989 -3.331 1.00 81.12 72 ALA A N 1
ATOM 535 C CA . ALA A 1 72 ? -6.668 -0.672 -2.999 1.00 81.12 72 ALA A CA 1
ATOM 536 C C . ALA A 1 72 ? -6.881 -0.811 -1.489 1.00 81.12 72 ALA A C 1
ATOM 538 O O . ALA A 1 72 ? -6.330 -1.718 -0.868 1.00 81.12 72 ALA A O 1
ATOM 539 N N . VAL A 1 73 ? -7.671 0.079 -0.889 1.00 82.44 7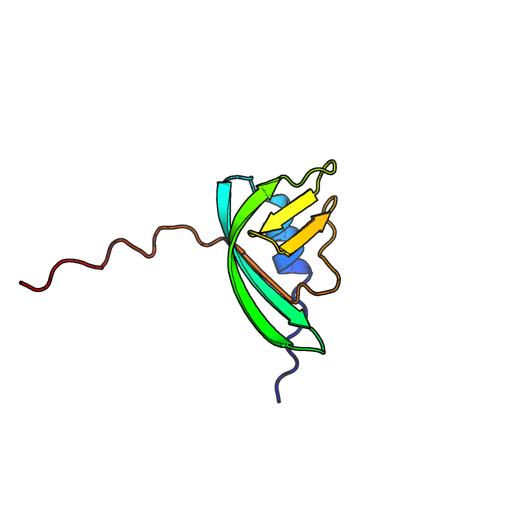3 VAL A N 1
ATOM 540 C CA . VAL A 1 73 ? -8.083 -0.057 0.516 1.00 82.44 73 VAL A CA 1
ATOM 541 C C . VAL A 1 73 ? -9.277 -0.994 0.570 1.00 82.44 73 VAL A C 1
ATOM 543 O O . VAL A 1 73 ? -10.275 -0.760 -0.111 1.00 82.44 73 VAL A O 1
ATOM 546 N N . VAL A 1 74 ? -9.178 -2.042 1.381 1.00 80.12 74 VAL A N 1
ATOM 547 C CA . VAL A 1 74 ? -10.323 -2.883 1.716 1.00 80.12 74 VAL A CA 1
ATOM 548 C C . VAL A 1 74 ? -10.953 -2.257 2.943 1.00 80.12 74 VAL A C 1
ATOM 550 O O . VAL A 1 74 ? -10.507 -2.463 4.067 1.00 80.12 74 VAL A O 1
ATOM 553 N N . THR A 1 75 ? -11.977 -1.441 2.718 1.00 62.84 75 THR A N 1
ATOM 554 C CA . THR A 1 75 ? -12.917 -1.145 3.793 1.00 62.84 75 THR A CA 1
ATOM 555 C C . THR A 1 75 ? -13.639 -2.451 4.100 1.00 62.84 75 THR A C 1
ATOM 557 O O . THR A 1 75 ? -14.233 -3.065 3.213 1.00 62.84 75 THR A O 1
ATOM 560 N N . ASP A 1 76 ? -13.527 -2.889 5.348 1.00 54.12 76 ASP A N 1
ATOM 561 C CA . ASP A 1 76 ? -14.229 -4.031 5.933 1.00 54.12 76 ASP A CA 1
ATOM 562 C C . ASP A 1 76 ? -15.731 -3.680 6.053 1.00 54.12 76 ASP A C 1
ATOM 564 O O . ASP A 1 76 ? -16.289 -3.528 7.127 1.00 54.12 76 ASP A O 1
ATOM 568 N N . ALA A 1 77 ? -16.372 -3.400 4.917 1.00 49.44 77 ALA A N 1
ATOM 569 C CA . ALA A 1 77 ? -17.823 -3.295 4.769 1.00 49.44 77 ALA A CA 1
ATOM 570 C C . ALA A 1 77 ? -18.363 -4.412 3.860 1.00 49.44 77 ALA A C 1
ATOM 572 O O . ALA A 1 77 ? -19.540 -4.417 3.518 1.00 49.44 77 ALA A O 1
ATOM 573 N N . ALA A 1 78 ? -17.498 -5.348 3.455 1.00 49.28 78 ALA A N 1
ATOM 574 C CA . ALA A 1 78 ? -17.832 -6.485 2.601 1.00 49.28 78 ALA A CA 1
ATOM 575 C C . ALA A 1 78 ? -17.715 -7.837 3.330 1.00 49.28 78 ALA A C 1
ATOM 577 O O . ALA A 1 78 ? -17.708 -8.869 2.669 1.00 49.28 78 ALA A O 1
ATOM 578 N N . ASP A 1 79 ? -17.638 -7.836 4.666 1.00 46.44 79 ASP A N 1
ATOM 579 C CA . ASP A 1 79 ? -17.715 -9.047 5.498 1.00 46.44 79 ASP A CA 1
ATOM 580 C C . ASP A 1 79 ? -18.736 -8.849 6.634 1.00 46.44 79 ASP A C 1
ATOM 582 O O . ASP A 1 79 ? -18.460 -8.937 7.823 1.00 46.44 79 ASP A O 1
ATOM 586 N N . ALA A 1 80 ? -19.957 -8.494 6.239 1.00 48.72 80 ALA A N 1
ATOM 587 C CA . ALA A 1 80 ? -21.154 -8.667 7.058 1.00 48.72 80 ALA A CA 1
ATOM 588 C C . ALA A 1 80 ? -22.215 -9.372 6.204 1.00 48.72 80 ALA A C 1
ATOM 590 O O . ALA A 1 80 ? -23.311 -8.866 5.989 1.00 48.72 80 ALA A O 1
ATOM 591 N N . SER A 1 81 ? -21.837 -10.498 5.596 1.00 43.41 81 SER A N 1
ATOM 592 C CA . SER A 1 81 ? -22.758 -11.438 4.942 1.00 43.41 81 SER A CA 1
ATOM 593 C C . SER A 1 81 ? -22.126 -12.832 4.874 1.00 43.41 81 SER A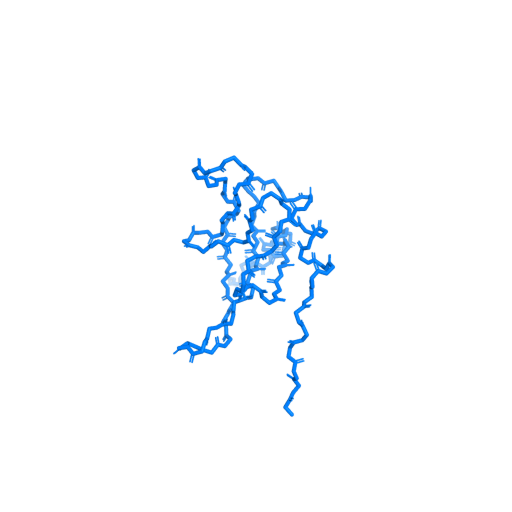 C 1
ATOM 595 O O . SER A 1 81 ? -22.096 -13.462 3.824 1.00 43.41 81 SER A O 1
ATOM 597 N N . THR A 1 82 ? -21.597 -13.317 5.996 1.00 49.41 82 THR A N 1
ATOM 598 C CA . THR A 1 82 ? -21.741 -14.746 6.302 1.00 49.41 82 THR A CA 1
ATOM 599 C C . THR A 1 82 ? -22.843 -14.810 7.348 1.00 49.41 82 THR A C 1
ATOM 601 O O . THR A 1 82 ? -22.577 -14.974 8.534 1.00 49.41 82 THR A O 1
ATOM 604 N N . GLU A 1 83 ? -24.071 -14.513 6.920 1.00 48.69 83 GLU A N 1
ATOM 605 C CA . GLU A 1 83 ? -25.237 -14.800 7.744 1.00 48.69 83 GLU A CA 1
ATOM 606 C C . GLU A 1 83 ? -25.512 -16.299 7.621 1.00 48.69 83 GLU A C 1
ATOM 608 O O . GLU A 1 83 ? -25.423 -16.892 6.545 1.00 48.69 83 GLU A O 1
ATOM 613 N N . GLU A 1 84 ? -25.711 -16.884 8.787 1.00 55.22 84 GLU A N 1
ATOM 614 C CA . GLU A 1 84 ? -25.820 -18.295 9.099 1.00 55.22 84 GLU A CA 1
ATOM 615 C C . GLU A 1 84 ? -26.880 -19.009 8.243 1.00 55.22 84 GLU A C 1
ATOM 617 O O . GLU A 1 84 ? -28.047 -18.625 8.245 1.00 55.22 84 GLU A O 1
ATOM 622 N N . GLU A 1 85 ? -26.499 -20.092 7.561 1.00 54.38 85 GLU A N 1
ATOM 623 C CA . GLU A 1 85 ? -27.457 -21.083 7.058 1.00 54.38 85 GLU A CA 1
ATOM 624 C C . GLU A 1 85 ? -27.501 -22.235 8.076 1.00 54.38 85 GLU A C 1
ATOM 626 O O . GLU A 1 85 ? -26.579 -23.050 8.151 1.00 54.38 85 GLU A O 1
ATOM 631 N N . SER A 1 86 ? -28.532 -22.213 8.932 1.00 62.44 86 SER A N 1
ATOM 632 C CA . SER A 1 86 ? -28.921 -23.293 9.857 1.00 62.44 86 SER A CA 1
ATOM 633 C C . SER A 1 86 ? -30.037 -24.145 9.268 1.00 62.44 86 SER A C 1
ATOM 635 O O . SER A 1 86 ? -30.930 -23.561 8.614 1.00 62.44 86 SER A O 1
#